Protein AF-K1Q2J2-F1 (afdb_monomer)

InterPro domains:
  IPR029668 Transmembrane protein 98 [PTHR32510] (1-123)

Organism: Magallana gigas (NCBI:txid29159)

Radius of gyration: 31.32 Å; Cα contacts (8 Å, |Δi|>4): 54; chains: 1; bounding box: 66×21×115 Å

Mean predicted aligned error: 12.87 Å

Sequence (126 aa):
MGNSQTIQTQELLTEVVTVAKRISPRVDEVVVAMYPPLDPRLLEARCTALVLSVNHLVLVTKHACHLSGEMDWIDQKMADVEEHLRVLREASLSLEMSKWMAESLPEEDETSTATAQQTQSESSQV

Structure (mmCIF, N/CA/C/O backbone):
data_AF-K1Q2J2-F1
#
_entry.id   AF-K1Q2J2-F1
#
loop_
_atom_site.group_PDB
_atom_site.id
_atom_site.type_symbol
_atom_site.label_atom_id
_atom_site.label_alt_id
_atom_site.label_comp_id
_atom_site.label_asym_id
_atom_site.label_entity_id
_atom_site.label_seq_id
_atom_site.pdbx_PDB_ins_code
_atom_site.Cartn_x
_atom_site.Cartn_y
_atom_site.Cartn_z
_atom_site.occupancy
_atom_site.B_iso_or_equiv
_atom_site.auth_seq_id
_atom_site.auth_comp_id
_atom_site.auth_asym_id
_atom_site.auth_atom_id
_atom_site.pdbx_PDB_model_num
ATOM 1 N N . MET A 1 1 ? -27.666 3.545 31.307 1.00 48.94 1 MET A N 1
ATOM 2 C CA . MET A 1 1 ? -27.256 4.302 30.100 1.00 48.94 1 MET A CA 1
ATOM 3 C C . MET A 1 1 ? -25.993 3.684 29.476 1.00 48.94 1 MET A C 1
ATOM 5 O O . MET A 1 1 ? -25.016 4.386 29.283 1.00 48.94 1 MET A O 1
ATOM 9 N N . GLY A 1 2 ? -25.984 2.375 29.172 1.00 58.53 2 GLY A N 1
ATOM 10 C CA . GLY A 1 2 ? -24.779 1.666 28.684 1.00 58.53 2 GLY A CA 1
ATOM 11 C C . GLY A 1 2 ? -24.822 1.221 27.217 1.00 58.53 2 GLY A C 1
ATOM 12 O O . GLY A 1 2 ? -23.812 0.784 26.685 1.00 58.53 2 GLY A O 1
ATOM 13 N N . ASN A 1 3 ? -25.971 1.342 26.546 1.00 61.38 3 ASN A N 1
ATOM 14 C CA . ASN A 1 3 ? -26.183 0.704 25.240 1.00 61.38 3 ASN A CA 1
ATOM 15 C C . ASN A 1 3 ? -25.706 1.575 24.066 1.00 61.38 3 ASN A C 1
ATOM 17 O O . ASN A 1 3 ? -25.433 1.059 22.994 1.00 61.38 3 ASN A O 1
ATOM 21 N N . SER A 1 4 ? -25.604 2.897 24.245 1.00 61.12 4 SER A N 1
ATOM 22 C CA . SER A 1 4 ? -25.223 3.803 23.150 1.00 61.12 4 SER A CA 1
ATOM 23 C C . SER A 1 4 ? -23.730 3.738 22.822 1.00 61.12 4 SER A C 1
ATOM 25 O O . SER A 1 4 ? -23.360 3.857 21.660 1.00 61.12 4 SER A O 1
ATOM 27 N N . GLN A 1 5 ? -22.877 3.542 23.833 1.00 63.03 5 GLN A N 1
ATOM 28 C CA . GLN A 1 5 ? -21.424 3.465 23.649 1.00 63.03 5 GLN A CA 1
ATOM 29 C C . GLN A 1 5 ? -21.017 2.154 22.968 1.00 63.03 5 GLN A C 1
ATOM 31 O O . GLN A 1 5 ? -20.178 2.160 22.076 1.00 63.03 5 GLN A O 1
ATOM 36 N N . THR A 1 6 ? -21.662 1.039 23.323 1.00 64.31 6 THR A N 1
ATOM 37 C CA . THR A 1 6 ? -21.392 -0.268 22.709 1.00 64.31 6 THR A CA 1
ATOM 38 C C . THR A 1 6 ? -21.820 -0.329 21.242 1.00 64.31 6 THR A C 1
ATOM 40 O O . THR A 1 6 ? -21.105 -0.920 20.435 1.00 64.31 6 THR A O 1
ATOM 43 N 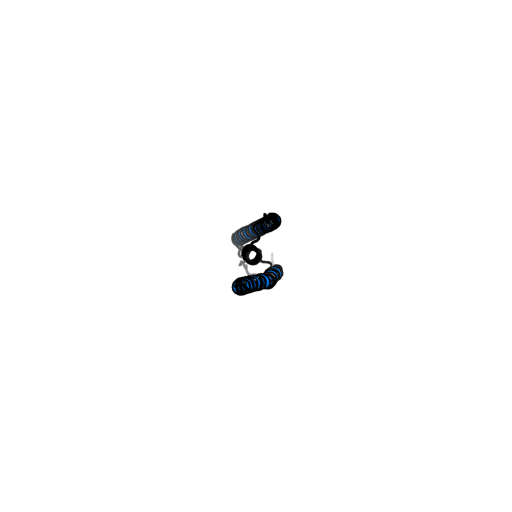N . ILE A 1 7 ? -22.932 0.324 20.877 1.00 66.12 7 ILE A N 1
ATOM 44 C CA . ILE A 1 7 ? -23.392 0.436 19.482 1.00 66.12 7 ILE A CA 1
ATOM 45 C C . ILE A 1 7 ? -22.412 1.277 18.646 1.00 66.12 7 ILE A C 1
ATOM 47 O O . ILE A 1 7 ? -22.011 0.843 17.570 1.00 66.12 7 ILE A O 1
ATOM 51 N N . GLN A 1 8 ? -21.944 2.421 19.162 1.00 71.75 8 GLN A N 1
ATOM 52 C CA . GLN A 1 8 ? -20.956 3.263 18.464 1.00 71.75 8 GLN A CA 1
ATOM 53 C C . GLN A 1 8 ? -19.625 2.536 18.232 1.00 71.75 8 GLN A C 1
ATOM 55 O O . GLN A 1 8 ? -19.063 2.594 17.141 1.00 71.75 8 GLN A O 1
ATOM 60 N N . THR A 1 9 ? -19.127 1.798 19.229 1.00 78.12 9 THR A N 1
ATOM 61 C CA . THR A 1 9 ? -17.913 0.985 19.064 1.00 78.12 9 THR A CA 1
ATOM 62 C C . THR A 1 9 ? -18.102 -0.114 18.015 1.00 78.12 9 THR A C 1
ATOM 64 O O . THR A 1 9 ? -17.183 -0.396 17.251 1.00 78.12 9 THR A O 1
ATOM 67 N N . GLN A 1 10 ? -19.290 -0.720 17.928 1.00 82.44 10 GLN A N 1
ATOM 68 C CA . GLN A 1 10 ? -19.584 -1.749 16.929 1.00 82.44 10 GLN A CA 1
ATOM 69 C C . GLN A 1 10 ? -19.604 -1.192 15.496 1.00 82.44 10 GLN A C 1
ATOM 71 O O . GLN A 1 10 ? -19.077 -1.836 14.584 1.00 82.44 10 GLN A O 1
ATOM 76 N N . GLU A 1 11 ? -20.174 -0.004 15.287 1.00 87.00 11 GLU A N 1
ATOM 77 C CA . GLU A 1 11 ? -20.172 0.674 13.982 1.00 87.00 11 GLU A CA 1
ATOM 78 C C . G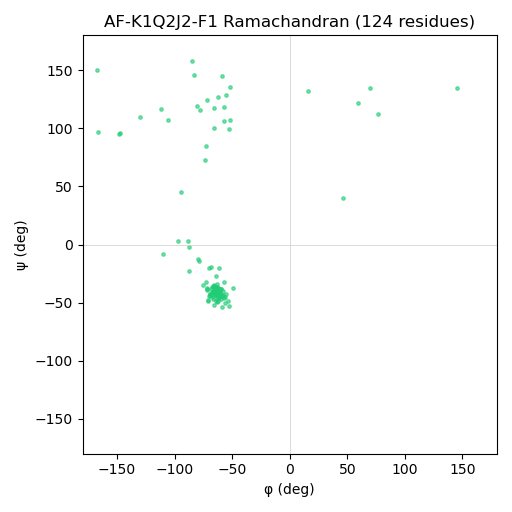LU A 1 11 ? -18.748 1.028 13.537 1.00 87.00 11 GLU A C 1
ATOM 80 O O . GLU A 1 11 ? -18.348 0.677 12.427 1.00 87.00 11 GLU A O 1
ATOM 85 N N . LEU A 1 12 ? -17.947 1.609 14.435 1.00 87.06 12 LEU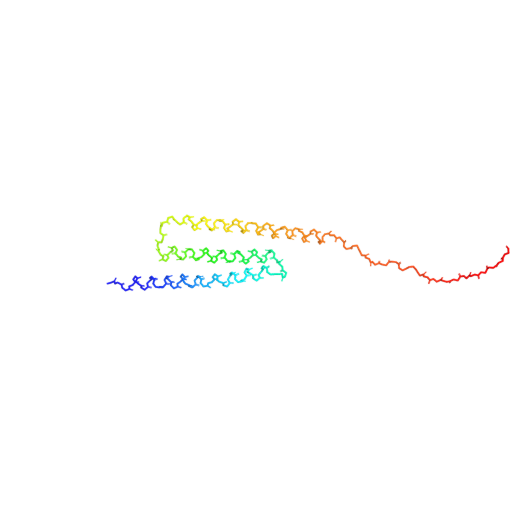 A N 1
ATOM 86 C CA . LEU A 1 12 ? -16.549 1.964 14.172 1.00 87.06 12 LEU A CA 1
ATOM 87 C C . LEU A 1 12 ? -15.689 0.735 13.831 1.00 87.06 12 LEU A C 1
ATOM 89 O O . LEU A 1 12 ? -14.910 0.756 12.881 1.00 87.06 12 LEU A O 1
ATOM 93 N N . LEU A 1 13 ? -15.854 -0.376 14.555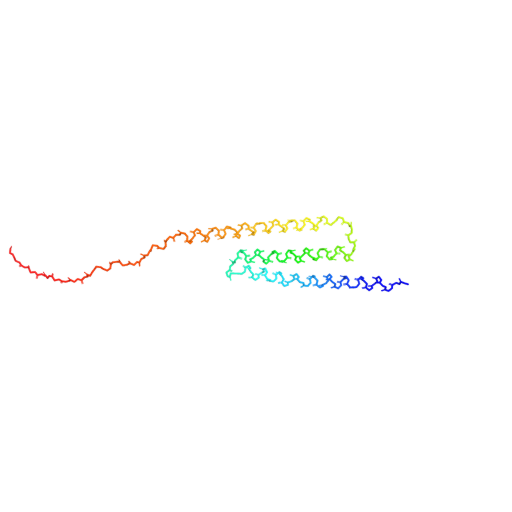 1.00 88.94 13 LEU A N 1
ATOM 94 C CA . LEU A 1 13 ? -15.147 -1.624 14.241 1.00 88.94 13 LEU A CA 1
ATOM 95 C C . LEU A 1 13 ? -15.591 -2.219 12.896 1.00 88.94 13 LEU A C 1
ATOM 97 O O . LEU A 1 13 ? -14.772 -2.772 12.160 1.00 88.94 13 LEU A O 1
ATOM 101 N N . THR A 1 14 ? -16.869 -2.080 12.542 1.00 92.75 14 THR A N 1
ATOM 102 C CA . THR A 1 14 ? -17.384 -2.500 11.229 1.00 92.75 14 THR A CA 1
ATOM 103 C C . THR A 1 14 ? -16.782 -1.658 10.103 1.00 92.75 14 THR A C 1
ATOM 105 O O . THR A 1 14 ? -16.456 -2.189 9.035 1.00 92.75 14 THR A O 1
ATOM 108 N N . GLU A 1 15 ? -16.576 -0.364 10.342 1.00 91.94 15 GLU A N 1
ATOM 109 C CA . GLU A 1 15 ? -15.891 0.537 9.418 1.00 91.94 15 GLU A CA 1
ATOM 110 C C . GLU A 1 15 ? -14.428 0.122 9.213 1.00 91.94 15 GLU A C 1
ATOM 112 O O . GLU A 1 15 ? -14.011 -0.074 8.070 1.00 91.94 15 GLU A O 1
ATOM 117 N N . VAL A 1 16 ? -13.682 -0.138 10.296 1.00 93.38 16 VAL A N 1
ATOM 118 C CA . VAL A 1 16 ? -12.301 -0.657 10.235 1.00 93.38 16 VAL A CA 1
ATOM 119 C C . VAL A 1 16 ? -12.234 -1.929 9.386 1.00 93.38 16 VAL A C 1
ATOM 121 O O . VAL A 1 16 ? -11.417 -2.022 8.469 1.00 93.38 16 VAL A O 1
ATOM 124 N N . VAL A 1 17 ? -13.129 -2.895 9.625 1.00 94.81 17 VAL A N 1
ATOM 125 C CA . VAL A 1 17 ? -13.196 -4.144 8.843 1.00 94.81 17 VAL A CA 1
ATOM 126 C C . VAL A 1 17 ? -13.487 -3.864 7.367 1.00 94.81 17 VAL A C 1
ATOM 128 O O . VAL A 1 17 ? -12.902 -4.492 6.483 1.00 94.81 17 VAL A O 1
ATOM 131 N N . THR A 1 18 ? -14.386 -2.926 7.077 1.00 94.56 18 THR A N 1
ATOM 132 C CA . THR A 1 18 ? -14.764 -2.570 5.704 1.00 94.56 18 THR A CA 1
ATOM 133 C C . THR A 1 18 ? -13.605 -1.922 4.953 1.00 94.56 18 THR A C 1
ATOM 135 O O . THR A 1 18 ? -13.376 -2.248 3.787 1.00 94.56 18 THR A O 1
ATOM 138 N N . VAL A 1 19 ? -12.842 -1.048 5.610 1.00 94.88 19 VAL A N 1
ATOM 139 C CA . VAL A 1 19 ? -11.650 -0.426 5.025 1.00 94.88 19 VAL A CA 1
ATOM 140 C C . VAL A 1 19 ? -10.534 -1.453 4.846 1.00 94.88 19 VAL A C 1
ATOM 142 O O . VAL A 1 19 ? -9.941 -1.515 3.771 1.00 94.88 19 VAL A O 1
ATOM 145 N N . ALA A 1 20 ? -10.304 -2.324 5.831 1.00 95.94 20 ALA A N 1
ATOM 146 C CA . ALA A 1 20 ? -9.286 -3.372 5.755 1.00 95.94 20 ALA A CA 1
ATOM 147 C C . ALA A 1 20 ? -9.527 -4.338 4.581 1.00 95.94 20 ALA A C 1
ATOM 149 O O . ALA A 1 20 ? -8.593 -4.707 3.873 1.00 95.94 20 ALA A O 1
ATOM 150 N N . LYS A 1 21 ? -10.791 -4.683 4.297 1.00 96.69 21 LYS A N 1
ATOM 151 C CA . LYS A 1 21 ? -11.164 -5.522 3.143 1.00 96.69 21 LYS A CA 1
ATOM 152 C C . LYS A 1 21 ? -10.792 -4.918 1.788 1.00 96.69 21 LYS A C 1
ATOM 154 O O . LYS A 1 21 ? -10.703 -5.654 0.811 1.00 96.69 21 LYS A O 1
ATOM 159 N N . ARG A 1 22 ? -10.577 -3.601 1.705 1.00 94.62 22 ARG A N 1
ATOM 160 C CA . ARG A 1 22 ? -10.149 -2.933 0.466 1.00 94.62 22 ARG A CA 1
ATOM 161 C C . ARG A 1 22 ? -8.654 -3.084 0.200 1.00 94.62 22 ARG A C 1
ATOM 163 O O . ARG A 1 22 ? -8.235 -2.803 -0.914 1.00 94.62 22 ARG A O 1
ATOM 170 N N . ILE A 1 23 ? -7.858 -3.538 1.170 1.00 96.69 23 ILE A N 1
ATOM 171 C CA . ILE A 1 23 ? -6.410 -3.694 0.993 1.00 96.69 23 ILE A CA 1
ATOM 172 C C . ILE A 1 23 ? -6.092 -4.865 0.063 1.00 96.69 23 ILE A C 1
ATOM 174 O O . ILE A 1 23 ? -5.338 -4.682 -0.886 1.00 96.69 23 ILE A O 1
ATOM 178 N N . SER A 1 24 ? -6.707 -6.033 0.268 1.00 96.19 24 SER A N 1
ATOM 179 C CA . SER A 1 24 ? -6.457 -7.221 -0.563 1.00 96.19 24 SER A CA 1
ATOM 180 C C . SER A 1 24 ? -6.624 -6.972 -2.070 1.00 96.19 24 SER A C 1
ATOM 182 O O . SER A 1 24 ? -5.650 -7.174 -2.789 1.00 96.19 24 SER A O 1
ATOM 184 N N . PRO A 1 25 ? -7.756 -6.429 -2.572 1.00 96.56 25 PRO A N 1
ATOM 185 C CA . PRO A 1 25 ? -7.895 -6.166 -4.005 1.00 96.56 25 PRO A CA 1
ATOM 186 C C . PRO A 1 25 ? -6.895 -5.120 -4.523 1.00 96.56 25 PRO A C 1
ATOM 188 O O . PRO A 1 25 ? -6.524 -5.155 -5.689 1.00 96.56 25 PRO A O 1
ATOM 191 N N . ARG A 1 26 ? -6.418 -4.194 -3.680 1.00 96.62 26 ARG A N 1
ATOM 192 C CA . ARG A 1 26 ? -5.379 -3.224 -4.070 1.00 96.62 26 ARG A CA 1
ATOM 193 C C . ARG A 1 26 ? -4.011 -3.879 -4.213 1.00 96.62 26 ARG A C 1
ATOM 195 O O . ARG A 1 26 ? -3.272 -3.531 -5.127 1.00 96.62 26 ARG A O 1
ATOM 202 N N . VAL A 1 27 ? -3.685 -4.826 -3.337 1.00 97.31 27 VAL A N 1
ATOM 203 C CA . VAL A 1 27 ? -2.473 -5.644 -3.468 1.00 97.31 27 VAL A CA 1
ATOM 204 C C . VAL A 1 27 ? -2.553 -6.494 -4.733 1.00 97.31 27 VAL A C 1
ATOM 206 O O . VAL A 1 27 ? -1.590 -6.518 -5.494 1.00 97.31 27 VAL A O 1
ATOM 209 N N . ASP A 1 28 ? -3.707 -7.105 -5.010 1.00 97.19 28 ASP A N 1
ATOM 210 C CA . ASP A 1 28 ? -3.921 -7.880 -6.236 1.00 97.19 28 ASP A CA 1
ATOM 211 C C . ASP A 1 28 ? -3.691 -7.017 -7.489 1.00 97.19 28 ASP A C 1
ATOM 213 O O . ASP A 1 28 ? -2.989 -7.431 -8.408 1.00 97.19 28 ASP A O 1
ATOM 217 N N . GLU A 1 29 ? -4.207 -5.783 -7.513 1.00 95.81 29 GLU A N 1
ATOM 218 C CA . GLU A 1 29 ? -3.978 -4.833 -8.611 1.00 95.81 29 GLU A CA 1
ATOM 219 C C . GLU A 1 29 ? -2.491 -4.478 -8.803 1.00 95.81 29 GLU A C 1
ATOM 221 O O . GLU A 1 29 ? -2.040 -4.350 -9.943 1.00 95.81 29 GLU A O 1
ATOM 226 N N . VAL A 1 30 ? -1.725 -4.329 -7.716 1.00 96.25 30 VAL A N 1
ATOM 227 C CA . VAL A 1 30 ? -0.269 -4.094 -7.769 1.00 96.25 30 VAL A CA 1
ATOM 228 C C . VAL A 1 30 ? 0.453 -5.315 -8.330 1.00 96.25 30 VAL A C 1
ATOM 230 O O . VAL A 1 30 ? 1.280 -5.178 -9.227 1.00 96.25 30 VAL A O 1
ATOM 233 N N . VAL A 1 31 ? 0.114 -6.510 -7.843 1.00 96.19 31 VAL A N 1
ATOM 234 C CA . VAL A 1 31 ? 0.710 -7.771 -8.303 1.00 96.19 31 VAL A CA 1
ATOM 235 C C . VAL A 1 31 ? 0.438 -7.981 -9.790 1.00 96.19 31 VAL A C 1
ATOM 237 O O . VAL A 1 31 ? 1.359 -8.296 -10.537 1.00 96.19 31 VAL A O 1
ATOM 240 N N . VAL A 1 32 ? -0.793 -7.733 -10.247 1.00 94.62 32 VAL A N 1
ATOM 241 C CA . VAL A 1 32 ? -1.146 -7.794 -11.673 1.00 94.62 32 VAL A CA 1
ATOM 242 C C . VAL A 1 32 ? -0.310 -6.808 -12.493 1.00 94.62 32 VAL A C 1
ATOM 244 O O . VAL A 1 32 ? 0.192 -7.181 -13.549 1.00 94.62 32 VAL A O 1
ATOM 247 N N . ALA A 1 33 ? -0.109 -5.581 -12.002 1.00 93.19 33 ALA A N 1
ATOM 248 C CA . ALA A 1 33 ? 0.702 -4.573 -12.686 1.00 93.19 33 ALA A CA 1
ATOM 249 C C . ALA A 1 33 ? 2.203 -4.912 -12.731 1.00 93.19 33 ALA A C 1
ATOM 251 O O . ALA A 1 33 ? 2.915 -4.358 -13.563 1.00 93.19 33 ALA A O 1
ATOM 252 N N . MET A 1 34 ? 2.688 -5.812 -11.868 1.00 93.31 34 MET A N 1
ATOM 253 C CA . MET A 1 34 ? 4.072 -6.296 -11.893 1.00 93.31 34 MET A CA 1
ATOM 254 C C . MET A 1 34 ? 4.327 -7.357 -12.975 1.00 93.31 34 MET A C 1
ATOM 256 O O . MET A 1 34 ? 5.487 -7.645 -13.279 1.00 93.31 34 MET A O 1
ATOM 260 N N . TYR A 1 35 ? 3.279 -7.942 -13.566 1.00 92.75 35 TYR A N 1
ATOM 261 C CA . TYR A 1 35 ? 3.435 -8.922 -14.639 1.00 92.75 35 TYR A CA 1
ATOM 262 C C . TYR A 1 35 ? 3.628 -8.252 -16.011 1.00 92.75 35 TYR A C 1
ATOM 264 O O . TYR A 1 35 ? 3.036 -7.206 -16.276 1.00 92.75 35 TYR A O 1
ATOM 272 N N . PRO A 1 36 ? 4.429 -8.850 -16.917 1.00 89.12 36 PRO A N 1
ATOM 273 C CA . PRO A 1 36 ? 4.644 -8.307 -18.254 1.00 89.12 36 PRO A CA 1
ATOM 274 C C . PRO A 1 36 ? 3.355 -8.156 -19.090 1.00 89.12 36 PRO A C 1
ATOM 276 O O . PRO A 1 36 ? 2.505 -9.049 -19.044 1.00 89.12 36 PRO A O 1
ATOM 279 N N . PRO A 1 37 ? 3.250 -7.106 -19.934 1.00 85.94 37 PRO A N 1
ATOM 280 C CA . PRO A 1 37 ? 4.195 -5.994 -20.075 1.00 85.94 37 PRO A CA 1
ATOM 281 C C . PRO A 1 37 ? 4.144 -5.052 -18.863 1.00 85.94 37 PRO A C 1
ATOM 283 O O . PRO A 1 37 ? 3.096 -4.515 -18.515 1.00 85.94 37 PRO A O 1
ATOM 286 N N . LEU A 1 38 ? 5.305 -4.853 -18.236 1.00 87.06 38 LEU A N 1
ATOM 287 C CA . LEU A 1 38 ? 5.452 -4.043 -17.034 1.00 87.06 38 LEU A CA 1
ATOM 288 C C . LEU A 1 38 ? 5.435 -2.562 -17.420 1.00 87.06 38 LEU A C 1
ATOM 290 O O . LEU A 1 38 ? 6.346 -2.097 -18.104 1.00 87.06 38 LEU A O 1
ATOM 294 N N . ASP A 1 39 ? 4.422 -1.830 -16.961 1.00 90.00 39 ASP A N 1
ATOM 295 C CA . ASP A 1 39 ? 4.354 -0.373 -17.084 1.00 90.00 39 ASP A CA 1
ATOM 296 C C . ASP A 1 39 ? 4.629 0.280 -15.712 1.00 90.00 39 ASP A C 1
ATOM 298 O O . ASP A 1 39 ? 3.767 0.240 -14.829 1.00 90.00 39 ASP A O 1
ATOM 302 N N . PRO A 1 40 ? 5.811 0.897 -15.516 1.00 89.06 40 PRO A N 1
ATOM 303 C CA . PRO A 1 40 ? 6.165 1.657 -14.321 1.00 89.06 40 PRO A CA 1
ATOM 304 C C . PRO A 1 40 ? 5.119 2.691 -13.897 1.00 89.06 40 PRO A C 1
ATOM 306 O O . PRO A 1 40 ? 4.862 2.815 -12.702 1.00 89.06 40 PRO A O 1
ATOM 309 N N . ARG A 1 41 ? 4.450 3.375 -14.840 1.00 90.06 41 ARG A N 1
ATOM 310 C CA . ARG A 1 41 ? 3.424 4.379 -14.502 1.00 90.06 41 ARG A CA 1
ATOM 311 C C . ARG A 1 41 ? 2.182 3.727 -13.922 1.00 90.06 41 ARG A C 1
ATOM 313 O O . ARG A 1 41 ? 1.598 4.218 -12.956 1.00 90.06 41 ARG A O 1
ATOM 320 N N . LEU A 1 42 ? 1.766 2.614 -14.527 1.00 92.69 42 LEU A N 1
ATOM 321 C CA . LEU A 1 42 ? 0.655 1.822 -14.025 1.00 92.69 42 LEU A CA 1
ATOM 322 C C . LEU A 1 42 ? 0.989 1.287 -12.631 1.00 92.69 42 LEU A C 1
ATOM 324 O O . LEU A 1 42 ? 0.163 1.404 -11.728 1.00 92.69 42 LEU A O 1
ATOM 328 N N . LEU A 1 43 ? 2.200 0.757 -12.441 1.00 94.31 43 LEU A N 1
ATOM 329 C CA . LEU A 1 43 ? 2.662 0.247 -11.155 1.00 94.31 43 LEU A CA 1
ATOM 330 C C . LEU A 1 43 ? 2.695 1.348 -10.082 1.00 94.31 43 LEU A C 1
ATOM 332 O O . LEU A 1 43 ? 2.163 1.141 -8.994 1.00 94.31 43 LEU A O 1
ATOM 336 N N . GLU A 1 44 ? 3.229 2.532 -10.391 1.00 93.75 44 GLU A N 1
ATOM 337 C CA . GLU A 1 44 ? 3.217 3.696 -9.495 1.00 93.75 44 GLU A CA 1
ATOM 338 C C . GLU A 1 44 ? 1.787 4.081 -9.093 1.00 93.75 44 GLU A C 1
ATOM 340 O O . GLU A 1 44 ? 1.501 4.273 -7.907 1.00 93.75 44 GLU A O 1
ATOM 345 N N . ALA A 1 45 ? 0.862 4.144 -10.056 1.00 94.50 45 ALA A N 1
ATOM 346 C CA . ALA A 1 45 ? -0.533 4.476 -9.791 1.00 94.50 45 ALA A CA 1
ATOM 347 C C . ALA A 1 45 ? -1.211 3.437 -8.877 1.00 94.50 45 ALA A C 1
ATOM 349 O O . ALA A 1 45 ? -1.916 3.809 -7.933 1.00 94.50 45 ALA A O 1
ATOM 350 N N . ARG A 1 46 ? -0.977 2.136 -9.111 1.00 95.88 46 ARG A N 1
ATOM 351 C CA . ARG A 1 46 ? -1.520 1.057 -8.264 1.00 95.88 46 ARG A CA 1
ATOM 352 C C . ARG A 1 46 ? -0.916 1.072 -6.862 1.00 95.88 46 ARG A C 1
ATOM 354 O O . ARG A 1 46 ? -1.664 0.986 -5.888 1.00 95.88 46 ARG A O 1
ATOM 361 N N . CYS A 1 47 ? 0.398 1.256 -6.741 1.00 96.06 47 CYS A N 1
ATOM 362 C CA . CYS A 1 47 ? 1.067 1.377 -5.448 1.00 96.06 47 CYS A CA 1
ATOM 363 C C . CYS A 1 47 ? 0.555 2.601 -4.674 1.00 96.06 47 CYS A C 1
ATOM 365 O O . CYS A 1 47 ? 0.228 2.484 -3.497 1.00 96.06 47 CYS A O 1
ATOM 367 N N . THR A 1 48 ? 0.374 3.747 -5.334 1.00 95.69 48 THR A N 1
ATOM 368 C CA . THR A 1 48 ? -0.189 4.955 -4.706 1.00 95.69 48 THR A CA 1
ATOM 369 C C . THR A 1 48 ? -1.604 4.703 -4.178 1.00 95.69 48 THR A C 1
ATOM 371 O O . THR A 1 48 ? -1.921 5.053 -3.041 1.00 95.69 48 THR A O 1
ATOM 374 N N . ALA A 1 49 ? -2.458 4.035 -4.960 1.00 96.12 49 ALA A N 1
ATOM 375 C CA . ALA A 1 49 ? -3.811 3.682 -4.531 1.00 96.12 49 ALA A CA 1
ATOM 376 C C . ALA A 1 49 ? -3.828 2.715 -3.329 1.00 96.12 49 ALA A C 1
ATOM 378 O O . ALA A 1 49 ? -4.682 2.842 -2.441 1.00 96.12 49 ALA A O 1
ATOM 379 N N . LEU A 1 50 ? -2.887 1.765 -3.277 1.00 96.81 50 LEU A N 1
ATOM 380 C CA . LEU A 1 50 ? -2.697 0.877 -2.129 1.00 96.81 50 LEU A CA 1
ATOM 381 C C . LEU A 1 50 ? -2.293 1.675 -0.882 1.00 96.81 50 LEU A C 1
ATOM 383 O O . LEU A 1 50 ? -2.942 1.540 0.154 1.00 96.81 50 LEU A O 1
ATOM 387 N N . VAL A 1 51 ? -1.297 2.556 -0.993 1.00 95.81 51 VAL A N 1
ATOM 388 C CA . VAL A 1 51 ? -0.812 3.391 0.120 1.00 95.81 51 VAL A CA 1
ATOM 389 C C . VAL A 1 51 ? -1.910 4.292 0.674 1.00 95.81 51 VAL A C 1
ATOM 391 O O . VAL A 1 51 ? -2.106 4.337 1.886 1.00 95.81 51 VAL A O 1
ATOM 394 N N . LEU A 1 52 ? -2.701 4.936 -0.189 1.00 95.31 52 LEU A N 1
ATOM 395 C CA . LEU A 1 52 ? -3.857 5.731 0.240 1.00 95.31 52 LEU A CA 1
ATOM 396 C C . LEU A 1 52 ? -4.890 4.889 1.002 1.00 95.31 52 LEU A C 1
ATOM 398 O O . LEU A 1 52 ? -5.460 5.350 1.991 1.00 95.31 52 LEU A O 1
ATOM 402 N N . SER A 1 53 ? -5.112 3.644 0.574 1.00 95.88 53 SER A N 1
ATOM 403 C CA . SER A 1 53 ? -6.037 2.725 1.248 1.00 95.88 53 SER A CA 1
ATOM 404 C C . SER A 1 53 ? -5.516 2.306 2.630 1.00 95.88 53 SER A C 1
ATOM 406 O O . SER A 1 53 ? -6.299 2.231 3.577 1.00 95.88 53 SER A O 1
ATOM 408 N N . VAL A 1 54 ? -4.204 2.086 2.768 1.00 95.69 54 VAL A N 1
ATOM 409 C CA . VAL A 1 54 ? -3.548 1.782 4.052 1.00 95.69 54 VAL A CA 1
ATOM 410 C C . VAL A 1 54 ? -3.561 3.001 4.981 1.00 95.69 54 VAL A C 1
ATOM 412 O O . VAL A 1 54 ? -3.937 2.864 6.142 1.00 95.69 54 VAL A O 1
ATOM 415 N N . ASN A 1 55 ? -3.261 4.201 4.477 1.00 94.56 55 ASN A N 1
ATOM 416 C CA . ASN A 1 55 ? -3.362 5.445 5.248 1.00 94.56 55 ASN A CA 1
ATOM 417 C C . ASN A 1 55 ? -4.781 5.669 5.776 1.00 94.56 55 ASN A C 1
ATOM 419 O O . ASN A 1 55 ? -4.977 5.990 6.948 1.00 94.56 55 ASN A O 1
ATOM 423 N N . HIS A 1 56 ? -5.790 5.433 4.937 1.00 94.94 56 HIS A N 1
ATOM 424 C CA . HIS A 1 56 ? -7.180 5.502 5.369 1.00 94.94 56 HIS A CA 1
ATOM 425 C C . HIS A 1 56 ? -7.491 4.483 6.479 1.00 94.94 56 HIS A C 1
ATOM 427 O O . HIS A 1 56 ? -8.139 4.834 7.463 1.00 94.94 56 HIS A O 1
ATOM 433 N N . LEU A 1 57 ? -6.983 3.248 6.380 1.00 93.94 57 LEU A N 1
ATOM 434 C CA . LEU A 1 57 ? -7.134 2.242 7.437 1.00 93.94 57 LEU A CA 1
ATOM 435 C C . LEU A 1 57 ? -6.497 2.692 8.757 1.00 93.94 57 LEU A C 1
ATOM 437 O O . LEU A 1 57 ? -7.110 2.529 9.812 1.00 93.94 57 LEU A O 1
ATOM 441 N N . VAL A 1 58 ? -5.296 3.273 8.707 1.00 91.88 58 VAL A N 1
ATOM 442 C CA . VAL A 1 58 ? -4.596 3.807 9.885 1.00 91.88 58 VAL A CA 1
ATOM 443 C C . VAL A 1 58 ? -5.425 4.903 10.554 1.00 91.88 58 VAL A C 1
ATOM 445 O O . VAL A 1 58 ? -5.631 4.847 11.765 1.00 91.88 58 VAL A O 1
ATOM 448 N N . LEU A 1 59 ? -5.954 5.855 9.780 1.00 90.88 59 LEU A N 1
ATOM 449 C CA . LEU A 1 59 ? -6.781 6.950 10.298 1.00 90.88 59 LEU A CA 1
ATOM 450 C C . LEU A 1 59 ? -8.068 6.440 10.955 1.00 90.88 59 LEU A C 1
ATOM 452 O O . LEU A 1 59 ? -8.364 6.810 12.092 1.00 90.88 59 LEU A O 1
ATOM 456 N N . VAL A 1 60 ? -8.801 5.552 10.276 1.00 91.06 60 VAL A N 1
ATOM 457 C CA . VAL A 1 60 ? -10.048 4.974 10.803 1.00 91.06 60 VAL A CA 1
ATOM 458 C C . VAL A 1 60 ? -9.774 4.137 12.054 1.00 91.06 60 VAL A C 1
ATOM 460 O O . VAL A 1 60 ? -10.540 4.198 13.010 1.00 91.06 60 VAL A O 1
ATOM 463 N N . THR A 1 61 ? -8.651 3.418 12.110 1.00 89.38 61 THR A N 1
ATOM 464 C CA . THR A 1 61 ? -8.260 2.628 13.290 1.00 89.38 61 THR A CA 1
ATOM 465 C C . THR A 1 61 ? -7.856 3.518 14.466 1.00 89.38 61 THR A C 1
ATOM 467 O O . THR A 1 61 ? -8.302 3.281 15.590 1.00 89.38 61 THR A O 1
ATOM 470 N N . LYS A 1 62 ? -7.057 4.570 14.222 1.00 87.62 62 LYS A N 1
ATOM 471 C CA . LYS A 1 62 ? -6.690 5.580 15.232 1.00 87.62 62 LYS A CA 1
ATOM 472 C C . LYS A 1 62 ? -7.948 6.215 15.836 1.00 87.62 62 LYS A C 1
ATOM 474 O O . LYS A 1 62 ? -8.062 6.300 17.059 1.00 87.62 62 LYS A O 1
ATOM 479 N N . HIS A 1 63 ? -8.907 6.574 14.981 1.00 86.69 63 HIS A N 1
ATOM 480 C CA . HIS A 1 63 ? -10.193 7.142 15.378 1.00 86.69 63 HIS A CA 1
ATOM 481 C C . HIS A 1 63 ? -11.063 6.146 16.167 1.00 86.69 63 HIS A C 1
ATOM 483 O O . HIS A 1 63 ? -11.495 6.450 17.275 1.00 86.69 63 HIS A O 1
ATOM 489 N N . ALA A 1 64 ? -11.276 4.935 15.641 1.00 84.94 64 ALA A N 1
ATOM 490 C CA . ALA A 1 64 ? -12.143 3.920 16.242 1.00 84.94 64 ALA A CA 1
ATOM 491 C C . ALA A 1 64 ? -11.668 3.453 17.625 1.00 84.94 64 ALA A C 1
ATOM 493 O O . ALA A 1 64 ? -12.472 3.222 18.529 1.00 84.94 64 ALA A O 1
ATOM 494 N N . CYS A 1 65 ? -10.354 3.318 17.796 1.00 81.44 65 CYS A N 1
ATOM 495 C CA . CYS A 1 65 ? -9.757 2.768 19.007 1.00 81.44 65 CYS A CA 1
ATOM 496 C C . CYS A 1 65 ? -9.294 3.844 20.002 1.00 81.44 65 CYS A C 1
ATOM 498 O O . CYS A 1 65 ? -8.710 3.486 21.022 1.00 81.44 65 CYS A O 1
ATOM 500 N N . HIS A 1 66 ? -9.524 5.136 19.722 1.00 77.00 66 HIS A N 1
ATOM 501 C CA . HIS A 1 66 ? -9.001 6.261 20.514 1.00 77.00 66 HIS A CA 1
ATOM 502 C C . HIS A 1 66 ? -7.508 6.094 20.846 1.00 77.00 66 HIS A C 1
ATOM 504 O O . HIS A 1 66 ? -7.063 6.354 21.967 1.00 77.00 66 HIS A O 1
ATOM 510 N N . LEU A 1 67 ? -6.733 5.605 19.872 1.00 71.00 67 LEU A N 1
ATOM 511 C CA . LEU A 1 67 ? -5.302 5.359 20.025 1.00 71.00 67 LEU A CA 1
ATOM 512 C C . LEU A 1 67 ? -4.592 6.716 20.037 1.00 71.00 67 LEU A C 1
ATOM 514 O O . LEU A 1 67 ? -4.158 7.220 19.008 1.00 71.00 67 LEU A O 1
ATOM 518 N N . SER A 1 68 ? -4.541 7.326 21.221 1.00 61.44 68 SER A N 1
ATOM 519 C CA . SER A 1 68 ? -3.930 8.636 21.474 1.00 61.44 68 SER A CA 1
ATOM 520 C C . SER A 1 68 ? -2.432 8.551 21.810 1.00 61.44 68 SER A C 1
ATOM 522 O O . SER A 1 68 ? -1.833 9.570 22.147 1.00 61.44 68 SER A O 1
ATOM 524 N N . GLY A 1 69 ? -1.835 7.355 21.779 1.00 66.88 69 GLY A N 1
ATOM 525 C CA . GLY A 1 69 ? -0.398 7.159 21.997 1.00 66.88 69 GLY A CA 1
ATOM 526 C C . GLY A 1 69 ? 0.421 7.359 20.719 1.00 66.88 69 GLY A C 1
ATOM 527 O O . GLY A 1 69 ? -0.117 7.210 19.621 1.00 66.88 69 GLY A O 1
ATOM 528 N N . GLU A 1 70 ? 1.717 7.656 20.872 1.00 62.78 70 GLU A N 1
ATOM 529 C CA . GLU A 1 70 ? 2.707 7.656 19.782 1.00 62.78 70 GLU A CA 1
ATOM 530 C C . GLU A 1 70 ? 2.632 6.321 19.026 1.00 62.78 70 GLU A C 1
ATOM 532 O O . GLU A 1 70 ? 3.024 5.261 19.518 1.00 62.78 70 GLU A O 1
ATOM 537 N N . MET A 1 71 ? 2.078 6.358 17.816 1.00 70.06 71 MET A N 1
ATOM 538 C CA . MET A 1 71 ? 2.146 5.254 16.862 1.00 70.06 71 MET A CA 1
ATOM 539 C C . MET A 1 71 ? 3.330 5.486 15.926 1.00 70.06 71 MET A C 1
ATOM 541 O O . MET A 1 71 ? 3.208 5.299 14.718 1.00 70.06 71 MET A O 1
ATOM 545 N N . ASP A 1 72 ? 4.479 5.860 16.492 1.00 82.38 72 ASP A N 1
ATOM 546 C CA . ASP A 1 72 ? 5.684 6.205 15.733 1.00 82.38 72 ASP A CA 1
ATOM 547 C C . ASP A 1 72 ? 6.117 5.071 14.824 1.00 82.38 72 ASP A C 1
ATOM 549 O O . ASP A 1 72 ? 6.616 5.299 13.732 1.00 8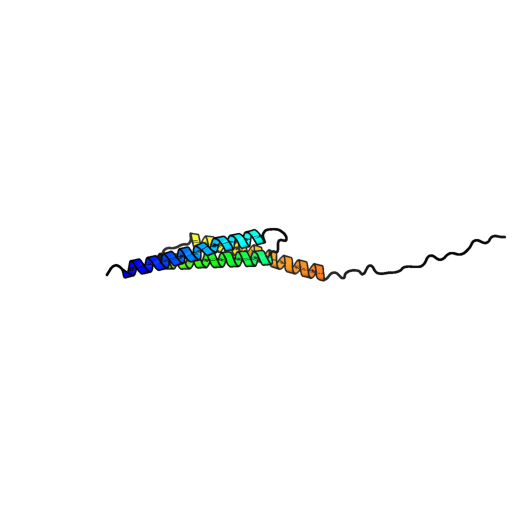2.38 72 ASP A O 1
ATOM 553 N N . TRP A 1 73 ? 5.881 3.825 15.237 1.00 88.75 73 TRP A N 1
ATOM 554 C CA . TRP A 1 73 ? 6.169 2.676 14.394 1.00 88.75 73 TRP A CA 1
ATOM 555 C C . TRP A 1 73 ? 5.278 2.633 13.144 1.00 88.75 73 TRP A C 1
ATOM 557 O O . TRP A 1 73 ? 5.761 2.223 12.094 1.00 88.75 73 TRP A O 1
ATOM 567 N N . ILE A 1 74 ? 4.004 3.042 13.221 1.00 89.88 74 ILE A N 1
ATOM 568 C CA . ILE A 1 74 ? 3.121 3.121 12.045 1.00 89.88 74 ILE A CA 1
ATOM 569 C C . ILE A 1 74 ? 3.575 4.266 11.165 1.00 89.88 74 ILE A C 1
ATOM 571 O O . ILE A 1 74 ? 3.746 4.074 9.966 1.00 89.88 74 ILE A O 1
ATOM 575 N N . ASP A 1 75 ? 3.786 5.432 11.763 1.00 89.38 75 ASP A N 1
ATOM 576 C CA . ASP A 1 75 ? 4.144 6.637 11.029 1.00 89.38 75 ASP A CA 1
ATOM 577 C C . ASP A 1 75 ? 5.524 6.448 10.347 1.00 89.38 75 ASP A C 1
ATOM 579 O O . ASP A 1 75 ? 5.678 6.765 9.168 1.00 89.38 75 ASP A O 1
ATOM 583 N N . GLN A 1 76 ? 6.473 5.763 11.001 1.00 92.31 76 GLN A N 1
ATOM 584 C CA . GLN A 1 76 ? 7.738 5.315 10.406 1.00 92.31 76 GLN A CA 1
ATOM 585 C C . GLN A 1 76 ? 7.522 4.324 9.257 1.00 92.31 76 GLN A C 1
ATOM 587 O O . GLN A 1 76 ? 8.161 4.443 8.217 1.00 92.31 76 GLN A O 1
ATOM 592 N N . LYS A 1 77 ? 6.626 3.339 9.407 1.00 93.25 77 LYS A N 1
ATOM 593 C CA . LYS A 1 77 ? 6.349 2.370 8.333 1.00 93.25 77 LYS A CA 1
ATOM 594 C C . LYS A 1 77 ? 5.676 3.021 7.131 1.00 93.25 77 LYS A C 1
ATOM 596 O O . LYS A 1 77 ? 5.971 2.635 6.004 1.00 93.25 77 LYS A O 1
ATOM 601 N N . MET A 1 78 ? 4.811 4.005 7.353 1.00 93.06 78 MET A N 1
ATOM 602 C CA . MET A 1 78 ? 4.230 4.795 6.272 1.00 93.06 78 MET A CA 1
ATOM 603 C C . MET A 1 78 ? 5.300 5.638 5.570 1.00 93.06 78 MET A C 1
ATOM 605 O O . MET A 1 78 ? 5.321 5.658 4.342 1.00 93.06 78 MET A O 1
ATOM 609 N N . ALA A 1 79 ? 6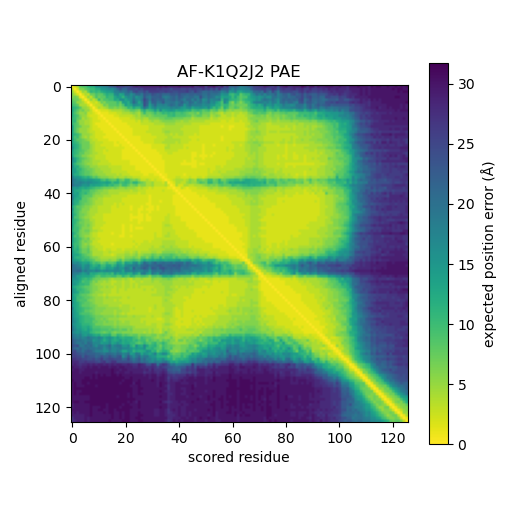.236 6.235 6.316 1.00 93.19 79 ALA A N 1
ATOM 610 C CA . ALA A 1 79 ? 7.369 6.963 5.744 1.00 93.19 79 ALA A CA 1
ATOM 61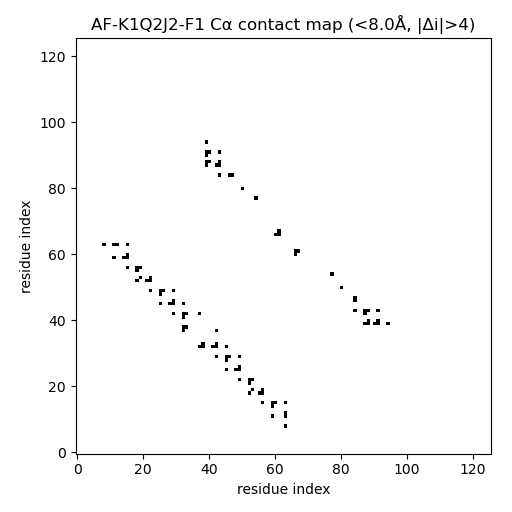1 C C . ALA A 1 79 ? 8.294 6.057 4.906 1.00 93.19 79 ALA A C 1
ATOM 613 O O . ALA A 1 79 ? 8.668 6.424 3.794 1.00 93.19 79 ALA A O 1
ATOM 614 N N . ASP A 1 80 ? 8.603 4.845 5.386 1.00 94.94 80 ASP A N 1
ATOM 615 C CA . ASP A 1 80 ? 9.388 3.856 4.627 1.00 94.94 80 ASP A CA 1
ATOM 616 C C . ASP A 1 80 ? 8.710 3.530 3.275 1.00 94.94 80 ASP A C 1
ATOM 618 O O . ASP A 1 80 ? 9.360 3.394 2.237 1.00 94.94 80 ASP A O 1
ATOM 622 N N . VAL A 1 81 ? 7.378 3.415 3.273 1.00 94.19 81 VAL A N 1
ATOM 623 C CA . VAL A 1 81 ? 6.584 3.124 2.070 1.00 94.19 81 VAL A CA 1
ATOM 624 C C . VAL A 1 81 ? 6.530 4.316 1.107 1.00 94.19 81 VAL A C 1
ATOM 626 O O . VAL A 1 81 ? 6.574 4.118 -0.110 1.00 94.19 81 VAL A O 1
ATOM 629 N N . GLU A 1 82 ? 6.460 5.546 1.615 1.00 93.62 82 GLU A N 1
ATOM 630 C CA . GLU A 1 82 ? 6.550 6.758 0.792 1.00 93.62 82 GLU A CA 1
ATOM 631 C C . GLU A 1 82 ? 7.902 6.866 0.078 1.00 93.62 82 GLU A C 1
ATOM 633 O O . GLU A 1 82 ? 7.949 7.239 -1.097 1.00 93.62 82 GLU A O 1
ATOM 638 N N . GLU A 1 83 ? 8.990 6.460 0.734 1.00 9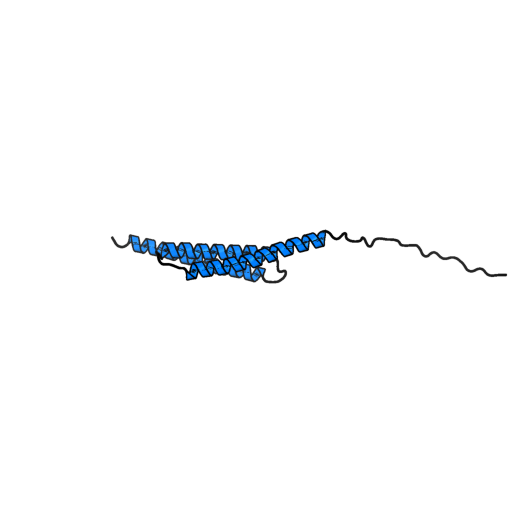4.94 83 GLU A N 1
ATOM 639 C CA . GLU A 1 83 ? 10.305 6.409 0.096 1.00 94.94 83 GLU A CA 1
ATOM 640 C C . GLU A 1 83 ? 10.342 5.377 -1.044 1.00 94.94 83 GLU A C 1
ATOM 642 O O . GLU A 1 83 ? 10.843 5.659 -2.132 1.00 94.94 83 GLU A O 1
ATOM 647 N N . HIS A 1 84 ? 9.717 4.208 -0.872 1.00 93.12 84 HIS A N 1
ATOM 648 C CA . HIS A 1 84 ? 9.584 3.242 -1.970 1.00 93.12 84 HIS A CA 1
ATOM 649 C C . HIS A 1 84 ? 8.761 3.791 -3.150 1.00 93.12 84 HIS A C 1
ATOM 651 O O . HIS A 1 84 ? 9.102 3.542 -4.311 1.00 93.12 84 HIS A O 1
ATOM 657 N N . LEU A 1 85 ? 7.699 4.565 -2.888 1.00 93.19 85 LEU A N 1
ATOM 658 C CA . LEU A 1 85 ? 6.941 5.246 -3.947 1.00 93.19 85 LEU A CA 1
ATOM 659 C C . LEU A 1 85 ? 7.790 6.279 -4.693 1.00 93.19 85 LEU A C 1
ATOM 661 O O . LEU A 1 85 ? 7.615 6.453 -5.900 1.00 93.19 85 LEU A O 1
ATOM 665 N N . ARG A 1 86 ? 8.725 6.943 -4.007 1.00 93.69 86 ARG A N 1
ATOM 666 C CA . ARG A 1 86 ? 9.641 7.906 -4.626 1.00 93.69 86 ARG A CA 1
ATOM 667 C C . ARG A 1 86 ? 10.512 7.252 -5.698 1.00 93.69 86 ARG A C 1
ATOM 669 O O . ARG A 1 86 ? 10.624 7.794 -6.795 1.00 93.69 86 ARG A O 1
ATOM 676 N N . VAL A 1 87 ? 11.051 6.068 -5.409 1.00 93.62 87 VAL A N 1
ATOM 677 C CA . VAL A 1 87 ? 11.842 5.281 -6.370 1.00 93.62 87 VAL A CA 1
ATOM 678 C C . VAL A 1 87 ? 10.992 4.867 -7.573 1.00 93.62 87 VAL A C 1
ATOM 680 O O . VAL A 1 87 ? 11.430 4.992 -8.716 1.00 93.62 87 VAL A O 1
ATOM 683 N N . LEU A 1 88 ? 9.752 4.419 -7.341 1.00 91.19 88 LEU A N 1
ATOM 684 C CA . LEU A 1 88 ? 8.830 4.070 -8.429 1.00 91.19 88 LEU A CA 1
ATOM 685 C C . LEU A 1 88 ? 8.525 5.272 -9.326 1.00 91.19 88 LEU A C 1
ATOM 687 O O . LEU A 1 88 ? 8.538 5.142 -10.547 1.00 91.19 88 LEU A O 1
ATOM 691 N N . ARG A 1 89 ? 8.322 6.448 -8.734 1.00 92.50 89 ARG A N 1
ATOM 692 C CA . ARG A 1 89 ? 8.092 7.691 -9.471 1.00 92.50 89 ARG A CA 1
ATOM 693 C C . ARG A 1 89 ? 9.289 8.098 -10.325 1.00 92.50 89 ARG A C 1
ATOM 695 O O . ARG A 1 89 ? 9.119 8.523 -11.466 1.00 92.50 89 ARG A O 1
ATOM 702 N N . GLU A 1 90 ? 10.502 7.958 -9.803 1.00 91.88 90 GLU A N 1
ATOM 703 C CA . GLU A 1 90 ? 11.727 8.213 -10.568 1.00 91.88 90 GLU A CA 1
ATOM 704 C C . GLU A 1 90 ? 11.869 7.249 -11.757 1.00 91.88 90 GLU A C 1
ATOM 706 O O . GLU A 1 90 ? 12.205 7.670 -12.869 1.00 91.88 90 GLU A O 1
ATOM 711 N N . ALA A 1 91 ? 11.534 5.972 -11.556 1.00 88.62 91 ALA A N 1
ATOM 712 C CA . ALA A 1 91 ? 11.513 4.978 -12.623 1.00 88.62 91 ALA A CA 1
ATOM 713 C C . ALA A 1 91 ? 10.457 5.304 -13.697 1.00 88.62 91 ALA A C 1
ATOM 715 O O . ALA A 1 91 ? 10.759 5.238 -14.891 1.00 88.62 91 ALA A O 1
ATOM 716 N N . SER A 1 92 ? 9.249 5.718 -13.293 1.00 87.88 92 SER A N 1
ATOM 717 C CA . SER A 1 92 ? 8.199 6.186 -14.207 1.00 87.88 92 SER A CA 1
ATOM 718 C C . SER A 1 92 ? 8.674 7.348 -15.077 1.00 87.88 92 SER A C 1
ATOM 720 O O . SER A 1 92 ? 8.551 7.278 -16.300 1.00 87.88 92 SER A O 1
ATOM 722 N N . LEU A 1 93 ? 9.263 8.383 -14.464 1.00 88.12 93 LEU A N 1
ATOM 723 C CA . LEU A 1 93 ? 9.784 9.567 -15.160 1.00 88.12 93 LEU A CA 1
ATOM 724 C C . LEU A 1 93 ? 10.917 9.215 -16.135 1.00 88.12 93 LEU A C 1
ATOM 726 O O . LEU A 1 93 ? 10.959 9.723 -17.257 1.00 88.12 93 LEU A O 1
ATOM 730 N N . SER A 1 94 ? 11.809 8.306 -15.734 1.00 87.56 94 SER A N 1
ATOM 731 C CA . SER A 1 94 ? 12.915 7.828 -16.574 1.00 87.56 94 SER A CA 1
ATOM 732 C C . SER A 1 94 ? 12.419 7.064 -17.805 1.00 87.56 94 SER A C 1
ATOM 734 O O . SER A 1 94 ? 12.974 7.218 -18.898 1.00 87.56 94 SER A O 1
ATOM 736 N N . LEU A 1 95 ? 11.345 6.277 -17.662 1.00 83.81 95 LEU A N 1
ATOM 737 C CA . LEU A 1 95 ? 10.699 5.616 -18.795 1.00 83.81 95 LEU A CA 1
ATOM 738 C C . LEU A 1 95 ? 10.059 6.631 -19.745 1.00 83.81 95 LEU A C 1
ATOM 740 O O . LEU A 1 95 ? 10.156 6.460 -20.961 1.00 83.81 95 LEU A O 1
ATOM 744 N N . GLU A 1 96 ? 9.425 7.689 -19.224 1.00 78.50 96 GLU A N 1
ATOM 745 C CA . GLU A 1 96 ? 8.930 8.767 -20.084 1.00 78.50 96 GLU A CA 1
ATOM 746 C C . GLU A 1 96 ? 10.083 9.371 -20.876 1.00 78.50 96 GLU A C 1
ATOM 748 O O . GLU A 1 96 ? 10.039 9.350 -22.096 1.00 78.50 96 GLU A O 1
ATOM 753 N N . MET A 1 97 ? 11.157 9.808 -20.219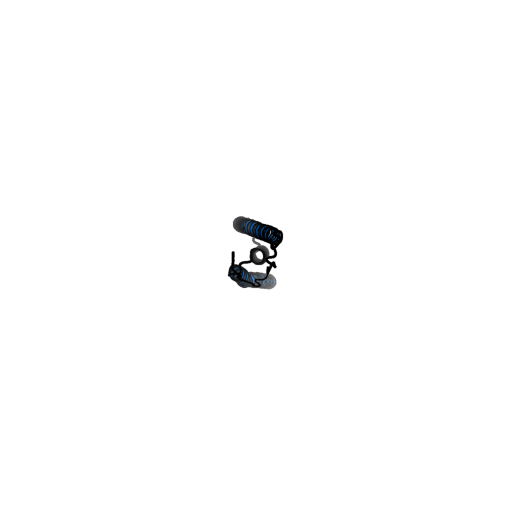 1.00 75.81 97 MET A N 1
ATOM 754 C CA . MET A 1 97 ? 12.304 10.401 -20.910 1.00 75.81 97 MET A CA 1
ATOM 755 C C . MET A 1 97 ? 12.868 9.470 -21.996 1.00 75.81 97 MET A C 1
ATOM 757 O O . MET A 1 97 ? 13.138 9.903 -23.115 1.00 75.81 97 MET A O 1
ATOM 761 N N . SER A 1 98 ? 12.974 8.172 -21.697 1.00 76.06 98 SER A N 1
ATOM 762 C CA . SER A 1 98 ? 13.449 7.161 -22.649 1.00 76.06 98 SER A CA 1
ATOM 763 C C . SER A 1 98 ? 12.530 7.024 -23.864 1.00 76.06 98 SER A C 1
ATOM 765 O O . SER A 1 98 ? 13.011 6.939 -24.991 1.00 76.06 98 SER A O 1
ATOM 767 N N . LYS A 1 99 ? 11.207 7.059 -23.659 1.00 76.69 99 LYS A N 1
ATOM 768 C CA . LYS A 1 99 ? 10.224 7.026 -24.748 1.00 76.69 99 LYS A CA 1
ATOM 769 C C . LYS A 1 99 ? 10.355 8.244 -25.667 1.00 76.69 99 LYS A C 1
ATOM 771 O O . LYS A 1 99 ? 10.287 8.093 -26.879 1.00 76.69 99 LYS A O 1
ATOM 776 N N . TRP A 1 100 ? 10.562 9.435 -25.108 1.00 73.31 100 TRP A N 1
ATOM 777 C CA . TRP A 1 100 ? 10.671 10.668 -25.896 1.00 73.31 100 TRP A CA 1
ATOM 778 C C . TRP A 1 100 ? 12.002 10.741 -26.657 1.00 73.31 100 TRP A C 1
ATOM 780 O O . TRP A 1 100 ? 12.031 11.248 -27.773 1.00 73.31 100 TRP A O 1
ATOM 790 N N . MET A 1 101 ? 13.085 10.182 -26.099 1.00 69.69 101 MET A N 1
ATOM 791 C CA . MET A 1 101 ? 14.350 10.014 -26.824 1.00 69.69 101 MET A CA 1
ATOM 792 C C . MET A 1 101 ? 14.220 9.016 -27.982 1.00 69.69 101 MET A C 1
ATOM 794 O O . MET A 1 101 ? 14.711 9.296 -29.073 1.00 69.69 101 MET A O 1
ATOM 798 N N . ALA A 1 102 ? 13.528 7.891 -27.778 1.00 71.00 102 ALA A N 1
ATOM 799 C CA . ALA A 1 102 ? 13.290 6.903 -28.832 1.00 71.00 102 ALA A CA 1
ATOM 800 C C . ALA A 1 102 ? 12.435 7.462 -29.985 1.00 71.00 102 ALA A C 1
ATOM 802 O O . ALA A 1 102 ? 12.747 7.213 -31.142 1.00 71.00 102 ALA A O 1
ATOM 803 N N . GLU A 1 103 ? 11.414 8.268 -29.678 1.00 66.56 103 GLU A N 1
ATOM 804 C CA . GLU A 1 103 ? 10.553 8.931 -30.673 1.00 66.56 103 GLU A CA 1
ATOM 805 C C . GLU A 1 103 ? 11.282 10.045 -31.457 1.00 66.56 103 GLU A C 1
ATOM 807 O O . GLU A 1 103 ? 10.852 10.446 -32.531 1.00 66.56 103 GLU A O 1
ATOM 812 N N . SER A 1 104 ? 12.392 10.572 -30.926 1.00 59.72 104 SER A N 1
ATOM 813 C CA . SER A 1 104 ? 13.157 11.657 -31.560 1.00 59.72 104 SER A CA 1
ATOM 814 C C . SER A 1 104 ? 14.220 11.198 -32.569 1.00 59.72 104 SER A C 1
ATOM 816 O O . SER A 1 104 ? 14.871 12.041 -33.187 1.00 59.72 104 SER A O 1
ATOM 818 N N . LEU A 1 105 ? 14.401 9.886 -32.757 1.00 48.62 105 LEU A N 1
ATOM 819 C CA . LEU A 1 105 ? 15.209 9.343 -33.849 1.00 48.62 105 LEU A CA 1
ATOM 820 C C . LEU A 1 105 ? 14.362 9.340 -35.129 1.00 48.62 105 LEU A C 1
ATOM 822 O O . LEU A 1 105 ? 13.324 8.681 -35.146 1.00 48.62 105 LEU A O 1
ATOM 826 N N . PRO A 1 106 ? 14.763 10.053 -36.198 1.00 49.25 106 PRO A N 1
ATOM 827 C CA . PRO A 1 106 ? 14.097 9.896 -37.478 1.00 49.25 106 PRO A CA 1
ATOM 828 C C . PRO A 1 106 ? 14.294 8.450 -37.937 1.00 49.25 106 PRO A C 1
ATOM 830 O O . PRO A 1 106 ? 15.420 7.950 -37.973 1.00 49.25 106 PRO A O 1
ATOM 833 N N . GLU A 1 107 ? 13.192 7.775 -38.258 1.00 51.25 107 GLU A N 1
ATOM 834 C CA . GLU A 1 107 ? 13.233 6.564 -39.066 1.00 51.25 107 GLU A CA 1
ATOM 835 C C . GLU A 1 107 ? 13.914 6.940 -40.389 1.00 51.25 107 GLU A C 1
ATOM 837 O O . GLU A 1 107 ? 13.361 7.686 -41.198 1.00 51.25 107 GLU A O 1
ATOM 842 N N . GLU A 1 108 ? 15.161 6.505 -40.569 1.00 48.25 108 GLU A N 1
ATOM 843 C CA . GLU A 1 108 ? 15.844 6.587 -41.855 1.00 48.25 108 GLU A CA 1
ATOM 844 C C . GLU A 1 108 ? 15.077 5.651 -42.800 1.00 48.25 108 GLU A C 1
ATOM 846 O O . GLU A 1 108 ? 15.180 4.427 -42.726 1.00 48.25 108 GLU A O 1
ATOM 851 N N . ASP A 1 109 ? 14.228 6.269 -43.616 1.00 41.19 109 ASP A N 1
ATOM 852 C CA . ASP A 1 109 ? 13.391 5.677 -44.649 1.00 41.19 109 ASP A CA 1
ATOM 853 C C . ASP A 1 109 ? 14.240 4.819 -45.607 1.00 41.19 109 ASP A C 1
ATOM 855 O O . ASP A 1 109 ? 14.891 5.328 -46.522 1.00 41.19 109 ASP A O 1
ATOM 859 N N . GLU A 1 110 ? 14.241 3.495 -45.419 1.00 47.84 110 GLU A N 1
ATOM 860 C CA . GLU A 1 110 ? 14.690 2.556 -46.448 1.00 47.84 110 GLU A CA 1
ATOM 861 C C . GLU A 1 110 ? 13.631 2.481 -47.559 1.00 47.84 110 GLU A C 1
ATOM 863 O O . GLU A 1 110 ? 12.932 1.479 -47.719 1.00 47.84 110 GLU A O 1
ATOM 868 N N . THR A 1 111 ? 13.532 3.534 -48.379 1.00 41.94 111 THR A N 1
ATOM 869 C CA . THR A 1 111 ? 12.818 3.454 -49.655 1.00 41.94 111 THR A CA 1
ATOM 870 C C . THR A 1 111 ? 13.631 3.989 -50.835 1.00 41.94 111 THR A C 1
ATOM 872 O O . THR A 1 111 ? 13.762 5.182 -51.073 1.00 41.94 111 THR A O 1
ATOM 875 N N . SER A 1 112 ? 14.026 3.033 -51.681 1.00 45.59 112 SER A N 1
ATOM 876 C CA . SER A 1 112 ? 14.198 3.145 -53.136 1.00 45.59 112 SER A CA 1
ATOM 877 C C . SER A 1 112 ? 15.442 3.848 -53.697 1.00 45.59 112 SER A C 1
ATOM 879 O O . SER A 1 112 ? 15.515 5.062 -53.822 1.00 45.59 112 SER A O 1
ATOM 881 N N . THR A 1 113 ? 16.303 3.054 -54.336 1.00 41.41 113 THR A N 1
ATOM 882 C CA . THR A 1 113 ? 16.533 3.227 -55.784 1.00 41.41 113 THR A CA 1
ATOM 883 C C . THR A 1 113 ? 16.838 1.881 -56.433 1.00 41.41 113 THR A C 1
ATOM 885 O O . THR A 1 113 ? 17.965 1.395 -56.477 1.00 41.41 113 THR A O 1
ATOM 888 N N . ALA A 1 114 ? 15.787 1.283 -56.990 1.00 49.22 114 ALA A N 1
ATOM 889 C CA . ALA A 1 114 ? 15.923 0.369 -58.106 1.00 49.22 114 ALA A CA 1
ATOM 890 C C . ALA A 1 114 ? 16.629 1.108 -59.257 1.00 49.22 114 ALA A C 1
ATOM 892 O O . ALA A 1 114 ? 16.104 2.094 -59.768 1.00 49.22 114 ALA A O 1
ATOM 893 N N . THR A 1 115 ? 17.802 0.635 -59.680 1.00 44.44 115 THR A N 1
ATOM 894 C CA . THR A 1 115 ? 18.325 0.929 -61.020 1.00 44.44 115 THR A CA 1
ATOM 895 C C . THR A 1 115 ? 18.315 -0.362 -61.816 1.00 44.44 115 THR A C 1
ATOM 897 O O . THR A 1 115 ? 18.937 -1.359 -61.452 1.00 44.44 115 THR A O 1
ATOM 900 N N . ALA A 1 116 ? 17.508 -0.321 -62.869 1.00 47.31 116 ALA A N 1
ATOM 901 C CA . ALA A 1 116 ? 17.156 -1.410 -63.748 1.00 47.31 116 ALA A CA 1
ATOM 902 C C . ALA A 1 116 ? 18.383 -2.090 -64.372 1.00 47.31 116 ALA A C 1
ATOM 904 O O . ALA A 1 116 ? 19.219 -1.460 -65.017 1.00 47.31 116 ALA A O 1
ATOM 905 N N . GLN A 1 117 ? 18.416 -3.414 -64.247 1.00 44.41 117 GLN A N 1
ATOM 906 C CA . GLN A 1 117 ? 19.050 -4.281 -65.225 1.00 44.41 117 GLN A CA 1
ATOM 907 C C . GLN A 1 117 ? 18.261 -4.183 -66.538 1.00 44.41 117 GLN A C 1
ATOM 909 O O . GLN A 1 117 ? 17.104 -4.594 -66.584 1.00 44.41 117 GLN A O 1
ATOM 914 N N . GLN A 1 118 ? 18.890 -3.706 -67.613 1.00 46.00 118 GLN A N 1
ATOM 915 C CA . GLN A 1 118 ? 18.490 -4.084 -68.969 1.00 46.00 118 GLN A CA 1
ATOM 916 C C . GLN A 1 118 ? 19.696 -4.092 -69.923 1.00 46.00 118 GLN A C 1
ATOM 918 O O . GLN A 1 118 ? 20.138 -3.071 -70.431 1.00 46.00 118 GLN A O 1
ATOM 923 N N . THR A 1 119 ? 20.251 -5.297 -70.066 1.00 45.94 119 THR A N 1
ATOM 924 C CA . THR A 1 119 ? 20.709 -5.980 -71.293 1.00 45.94 119 THR A CA 1
ATOM 925 C C . THR A 1 119 ? 20.914 -5.177 -72.586 1.00 45.94 119 THR A C 1
ATOM 927 O O . THR A 1 119 ? 19.962 -4.562 -73.062 1.00 45.94 119 THR A O 1
ATOM 930 N N . GLN A 1 120 ? 22.082 -5.397 -73.216 1.00 43.38 120 GLN A N 1
ATOM 931 C CA . GLN A 1 120 ? 22.380 -5.622 -74.658 1.00 43.38 120 GLN A CA 1
ATOM 932 C C . GLN A 1 120 ? 23.749 -4.988 -74.993 1.00 43.38 120 GLN A C 1
ATOM 934 O O . GLN A 1 120 ? 23.997 -3.859 -74.599 1.00 43.38 120 GLN A O 1
ATOM 939 N N . SER A 1 121 ? 24.708 -5.576 -75.705 1.00 49.25 121 SER A N 1
ATOM 940 C CA . SER A 1 121 ? 24.885 -6.877 -76.350 1.00 49.25 121 SER A CA 1
ATOM 941 C C . SER A 1 121 ? 26.370 -6.986 -76.723 1.00 49.25 121 SER A C 1
ATOM 943 O O . SER A 1 121 ? 27.013 -5.981 -77.026 1.00 49.25 121 SER A O 1
ATOM 945 N N . GLU A 1 122 ? 26.896 -8.207 -76.740 1.00 48.59 122 GLU A N 1
ATOM 946 C CA . GLU A 1 122 ? 28.118 -8.567 -77.462 1.00 48.59 122 GLU A CA 1
ATOM 947 C C . GLU A 1 122 ? 28.060 -8.129 -78.936 1.00 48.59 122 GLU A C 1
ATOM 949 O O . GLU A 1 122 ? 27.069 -8.385 -79.615 1.00 48.59 122 GLU A O 1
ATOM 954 N N . SER A 1 123 ? 29.151 -7.547 -79.443 1.00 52.09 123 SER A N 1
ATOM 955 C CA . SER A 1 123 ? 29.621 -7.711 -80.830 1.00 52.09 123 SER A CA 1
ATOM 956 C C . SER A 1 123 ? 31.062 -7.174 -80.901 1.00 52.09 123 SER A C 1
ATOM 958 O O . SER A 1 123 ? 31.281 -5.981 -80.736 1.00 52.09 123 SER A O 1
ATOM 960 N N . SER A 1 124 ? 32.083 -8.030 -80.798 1.00 59.06 124 SER A N 1
ATOM 961 C CA . SER A 1 124 ? 32.826 -8.660 -81.908 1.00 59.06 124 SER A CA 1
ATOM 962 C C . SER A 1 124 ? 33.519 -7.707 -82.898 1.00 59.06 124 SER A C 1
ATOM 964 O O . SER A 1 124 ? 32.842 -6.981 -83.617 1.00 59.06 124 SER A O 1
ATOM 966 N N . GLN A 1 125 ? 34.849 -7.903 -82.996 1.00 54.72 125 GLN A N 1
ATOM 967 C CA . GLN A 1 125 ? 35.806 -7.535 -84.066 1.00 54.72 125 GLN A CA 1
ATOM 968 C C . GLN A 1 125 ? 36.105 -6.031 -84.232 1.00 54.72 125 GLN A C 1
ATOM 970 O O . GLN A 1 125 ? 35.201 -5.210 -84.221 1.00 54.72 125 GLN A O 1
ATOM 975 N N . VAL A 1 126 ? 37.358 -5.580 -84.376 1.00 47.56 126 VAL A N 1
ATOM 976 C CA . VAL A 1 126 ? 38.562 -6.156 -85.017 1.00 47.56 126 VAL A CA 1
ATOM 977 C C . VAL A 1 126 ? 39.827 -5.613 -84.354 1.00 47.56 126 VAL A C 1
ATOM 979 O O . VAL A 1 126 ? 39.776 -4.458 -83.875 1.00 47.56 126 VAL A O 1
#

Secondary structure (DSSP, 8-state):
--HHHHHHHHHHHHHHHHHHTTHHHHHHHHHHHTSSS--HHHHHHHHHHHHHHHHHHHHHHHHHTT--S--HHHHHHHHHHHHHHHHHHHHHHHHHHHHHHHHTS---------------------

Solvent-accessible surface area (backbone atoms only — not comparable to full-atom values): 7462 Å² total; per-residue (Å²): 141,68,66,67,63,56,51,53,51,50,52,37,52,50,48,41,53,57,45,52,63,54,46,59,63,32,51,50,51,30,56,57,34,67,42,84,84,65,43,50,57,59,32,40,53,31,48,51,53,35,51,53,47,51,51,50,38,51,52,48,43,37,62,56,66,67,58,84,64,91,55,58,70,57,56,49,52,52,49,55,50,52,53,53,50,51,56,36,48,53,51,26,53,50,50,50,54,51,52,56,56,61,70,68,54,79,79,79,76,92,72,86,81,90,77,82,90,77,89,87,78,94,77,84,89,133

Nearest PDB structures (foldseek):
  8i21-assembly1_A  TM=3.454E-01  e=2.293E+00  Saccharomyces cerevisiae S288C

Foldseek 3Di:
DPPPVVVLLVVLVVVLVVLVVVLVVLVVQLVVCPDPVRQLVSNLVSLVVNLVSVVVSVVSCCVSVVVPDPPVVVVVVSVVSVVVSVVSVVVNVVVVVVVVVVVPDPPPDPDDDDDDDDDDDDDDDD

pLDDT: mean 79.82, std 18.14, range [41.19, 97.31]